Protein AF-A0A852DPQ9-F1 (afdb_monomer_lite)

Secondary structure (DSSP, 8-state):
-EETTS-PPPBTTTB-EETT-----SSS--EEEEE-TTS-EEEEEE-------S----------------HHHHHHHHT--

Foldseek 3Di:
DAELPPPDDADPPVRDYPNPGHDPDPQDWDKDFDADPVRDTPDIDIDDRDDCPDDDDDPDDDPPPPPPPDPVVVVVVPPPD

Radius of gyration: 20.22 Å; chains: 1; bounding box: 46×46×43 Å

InterPro domains:
  IPR001322 Lamin tail domain [PS51841] (1-49)
  IPR036415 Lamin tail domain superfamily [G3DSA:2.60.40.1260] (1-67)
  IPR036415 Lamin tail domain superfamily [SSF74853] (1-49)

pLDDT: mean 77.86, std 19.64, range [44.75, 97.81]

Organism: Passerina amoe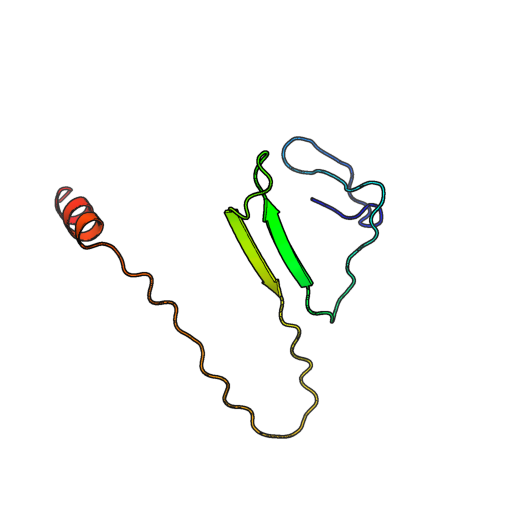na (NCBI:txid142471)

Structure (mmCIF, N/CA/C/O backbone):
data_AF-A0A852DPQ9-F1
#
_entry.id   AF-A0A852DPQ9-F1
#
loop_
_atom_site.group_PDB
_atom_site.id
_atom_site.type_symbol
_atom_site.label_atom_id
_atom_site.label_alt_id
_atom_site.label_comp_id
_atom_site.label_asym_id
_atom_site.label_entity_id
_atom_site.label_seq_id
_atom_site.pdbx_PDB_ins_code
_atom_site.Cartn_x
_atom_site.Cartn_y
_atom_site.Cartn_z
_atom_site.occupancy
_atom_site.B_iso_or_equiv
_atom_site.auth_seq_id
_atom_site.auth_comp_id
_atom_site.auth_asym_id
_atom_site.auth_atom_id
_atom_site.pdbx_PDB_model_num
ATOM 1 N N . ILE A 1 1 ? -4.747 -3.175 -1.545 1.00 94.19 1 ILE A N 1
ATOM 2 C C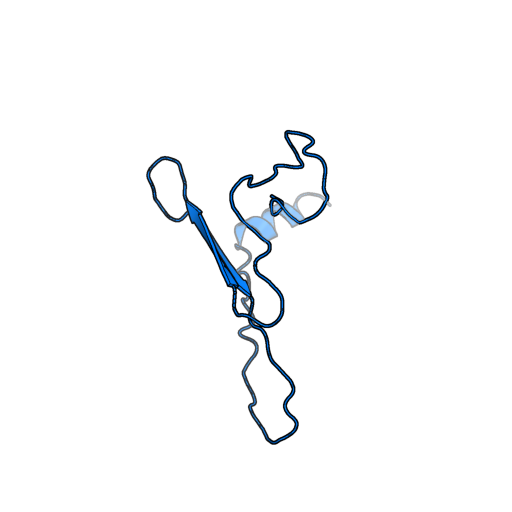A . ILE A 1 1 ? -4.694 -1.753 -1.969 1.00 94.19 1 ILE A CA 1
ATOM 3 C C . ILE A 1 1 ? -3.623 -1.634 -3.043 1.00 94.19 1 ILE A C 1
ATOM 5 O O . ILE A 1 1 ? -2.506 -2.060 -2.792 1.00 94.19 1 ILE A O 1
ATOM 9 N N . TRP A 1 2 ? -3.956 -1.090 -4.208 1.00 95.25 2 TRP A N 1
ATOM 10 C CA . TRP A 1 2 ? -3.073 -0.948 -5.365 1.00 95.25 2 TRP A CA 1
ATOM 11 C C . TRP A 1 2 ? -2.840 0.529 -5.686 1.00 95.25 2 TRP A C 1
ATOM 13 O O . TRP A 1 2 ? -3.743 1.346 -5.506 1.00 95.25 2 TRP A O 1
ATOM 23 N N . ALA A 1 3 ? -1.655 0.875 -6.188 1.00 95.56 3 ALA A N 1
ATOM 24 C CA . ALA A 1 3 ? -1.390 2.207 -6.728 1.00 95.56 3 ALA A CA 1
ATOM 25 C C . ALA A 1 3 ? -2.205 2.464 -8.011 1.00 95.56 3 ALA A C 1
ATOM 27 O O . ALA A 1 3 ? -2.525 1.533 -8.750 1.00 95.56 3 ALA A O 1
ATOM 28 N N . ALA A 1 4 ? -2.506 3.727 -8.311 1.00 93.88 4 ALA A N 1
ATOM 29 C CA . ALA A 1 4 ? -3.283 4.131 -9.485 1.00 93.88 4 ALA A CA 1
ATOM 30 C C . ALA A 1 4 ? -2.648 3.686 -10.810 1.00 93.88 4 ALA A C 1
ATOM 32 O O . ALA A 1 4 ? -3.351 3.335 -11.753 1.00 93.88 4 ALA A O 1
ATOM 33 N N . ASN A 1 5 ? -1.316 3.673 -10.873 1.00 92.62 5 ASN A N 1
ATOM 34 C CA . ASN A 1 5 ? -0.553 3.287 -12.055 1.00 92.62 5 ASN A CA 1
ATOM 35 C C . ASN A 1 5 ? -0.158 1.799 -12.076 1.00 92.62 5 ASN A C 1
ATOM 37 O O . ASN A 1 5 ? 0.629 1.403 -12.930 1.00 92.62 5 ASN A O 1
ATOM 41 N N . ALA A 1 6 ? -0.691 0.970 -11.169 1.00 92.19 6 ALA A N 1
ATOM 42 C CA . ALA A 1 6 ? -0.391 -0.464 -11.135 1.00 92.19 6 ALA A CA 1
ATOM 43 C C . ALA A 1 6 ? -1.018 -1.251 -12.305 1.00 92.19 6 ALA A C 1
ATOM 45 O O . ALA A 1 6 ? -0.701 -2.420 -12.492 1.00 92.19 6 ALA A O 1
ATOM 46 N N . GLY A 1 7 ? -1.929 -0.641 -13.077 1.00 91.69 7 GLY A N 1
ATOM 47 C CA . GLY A 1 7 ? -2.625 -1.308 -14.186 1.00 91.69 7 GLY A CA 1
ATOM 48 C C . GLY A 1 7 ? -3.675 -2.336 -13.743 1.00 91.69 7 GLY A C 1
ATOM 49 O O . GLY A 1 7 ? -4.159 -3.112 -14.561 1.00 91.69 7 GLY A O 1
ATOM 50 N N . VAL A 1 8 ? -4.036 -2.346 -12.456 1.00 93.62 8 VAL A N 1
ATOM 51 C CA . VAL A 1 8 ? -5.023 -3.262 -11.868 1.00 93.62 8 VAL A CA 1
ATOM 52 C C . VAL A 1 8 ? -6.417 -2.631 -11.900 1.00 93.62 8 VAL A C 1
ATOM 54 O O . VAL A 1 8 ? -6.593 -1.464 -11.547 1.00 93.62 8 VAL A O 1
ATOM 57 N N . THR A 1 9 ? -7.427 -3.412 -12.295 1.00 93.44 9 THR A N 1
ATOM 58 C CA . THR A 1 9 ? -8.838 -3.001 -12.202 1.00 93.44 9 THR A CA 1
ATOM 59 C C . THR A 1 9 ? -9.347 -3.246 -10.783 1.00 93.44 9 THR A C 1
ATOM 61 O O . THR A 1 9 ? -9.159 -4.330 -10.241 1.00 93.44 9 THR A O 1
ATOM 64 N N . ALA A 1 10 ? -9.994 -2.249 -10.174 1.00 93.25 10 ALA A N 1
ATOM 65 C CA . ALA A 1 10 ? -10.553 -2.394 -8.831 1.00 93.25 10 ALA A CA 1
ATOM 66 C C . ALA A 1 10 ? -11.667 -3.455 -8.802 1.00 93.25 10 ALA A C 1
ATOM 68 O O . ALA A 1 10 ? -12.588 -3.407 -9.617 1.00 93.25 10 ALA A O 1
ATOM 69 N N . SER A 1 11 ? -11.609 -4.355 -7.822 1.00 96.00 11 SER A N 1
ATOM 70 C CA . SER A 1 11 ? -12.615 -5.390 -7.565 1.00 96.00 11 SER A CA 1
ATOM 71 C C . SER A 1 11 ? -12.929 -5.438 -6.064 1.00 96.00 11 SER A C 1
ATOM 73 O O . SER A 1 11 ? -12.380 -6.264 -5.332 1.00 96.00 11 SER A O 1
ATOM 75 N N . PRO A 1 12 ? -13.772 -4.522 -5.554 1.00 94.38 12 PRO A N 1
ATOM 76 C CA . PRO A 1 12 ? -14.142 -4.513 -4.144 1.00 94.38 12 PRO A CA 1
ATOM 77 C C . PRO A 1 12 ? -14.873 -5.806 -3.724 1.00 94.38 12 PRO A C 1
ATOM 79 O O . PRO A 1 12 ? -15.648 -6.345 -4.514 1.00 94.38 12 PRO A O 1
ATOM 82 N N . PRO A 1 13 ? -14.685 -6.279 -2.476 1.00 95.50 13 PRO A N 1
ATOM 83 C CA . PRO A 1 13 ? -13.950 -5.607 -1.399 1.00 95.50 13 PRO A CA 1
ATOM 84 C C . PRO A 1 13 ? -12.443 -5.917 -1.358 1.00 95.50 13 PRO A C 1
ATOM 86 O O . PRO A 1 13 ? -11.722 -5.253 -0.618 1.00 95.50 13 PRO A O 1
ATOM 89 N N . THR A 1 14 ? -11.962 -6.902 -2.119 1.00 95.06 14 THR A N 1
ATOM 90 C CA . THR A 1 14 ? -10.589 -7.429 -2.011 1.00 95.06 14 THR A CA 1
ATOM 91 C C . THR A 1 14 ? -9.550 -6.490 -2.616 1.00 95.06 14 THR A C 1
ATOM 93 O O . THR A 1 14 ? -8.494 -6.250 -2.027 1.00 95.06 14 THR A O 1
ATOM 96 N N . ASP A 1 15 ? -9.873 -5.898 -3.766 1.00 96.00 15 ASP A N 1
ATOM 97 C CA . ASP A 1 15 ? -8.939 -5.118 -4.568 1.00 96.00 15 ASP A CA 1
ATOM 98 C C . ASP A 1 15 ? -9.400 -3.672 -4.681 1.00 96.00 15 ASP A C 1
ATOM 100 O O . ASP A 1 15 ? -10.295 -3.317 -5.450 1.00 96.00 15 ASP A O 1
ATOM 104 N N . LEU A 1 16 ? -8.751 -2.809 -3.907 1.00 96.12 16 LEU A N 1
ATOM 105 C CA . LEU A 1 16 ? -9.011 -1.373 -3.896 1.00 96.12 16 LEU A CA 1
ATOM 106 C C . LEU A 1 16 ? -7.850 -0.633 -4.553 1.00 96.12 16 LEU A C 1
ATOM 108 O O . LEU A 1 16 ? -6.694 -0.937 -4.267 1.00 96.12 16 LEU A O 1
ATOM 112 N N . VAL A 1 17 ? -8.152 0.365 -5.384 1.00 95.75 17 VAL A N 1
ATOM 113 C CA . VAL A 1 17 ? -7.155 1.206 -6.067 1.00 95.75 17 VAL A CA 1
ATOM 114 C C . VAL A 1 17 ? -7.110 2.594 -5.429 1.00 95.75 17 VAL A C 1
ATOM 116 O O . VAL A 1 17 ? -8.132 3.277 -5.318 1.00 95.75 17 VAL A O 1
ATOM 119 N N . TRP A 1 18 ? -5.915 3.042 -5.051 1.00 94.75 18 TRP A N 1
ATOM 120 C CA . TRP A 1 18 ? -5.662 4.376 -4.520 1.00 94.75 18 TRP A CA 1
ATOM 121 C C . TRP A 1 18 ? -5.500 5.378 -5.667 1.00 94.75 18 TRP A C 1
ATOM 123 O O . TRP A 1 18 ? -4.402 5.637 -6.145 1.00 94.75 18 TRP A O 1
ATOM 133 N N . LYS A 1 19 ? -6.623 5.962 -6.101 1.00 89.94 19 LYS A N 1
ATOM 134 C CA . LYS A 1 19 ? -6.743 6.763 -7.339 1.00 89.94 19 LYS A CA 1
ATOM 135 C C . LYS A 1 19 ? -5.717 7.892 -7.522 1.00 89.94 19 LYS A C 1
ATOM 137 O O . LYS A 1 19 ? -5.370 8.194 -8.654 1.00 89.94 19 LYS A O 1
ATOM 142 N N . ASN A 1 20 ? -5.242 8.498 -6.435 1.00 91.06 20 ASN A N 1
ATOM 143 C CA . ASN A 1 20 ? -4.345 9.659 -6.469 1.00 91.06 20 ASN A CA 1
ATOM 144 C C . ASN A 1 20 ? -2.933 9.339 -5.948 1.00 91.06 20 ASN A C 1
ATOM 146 O O . ASN A 1 20 ? -2.236 10.240 -5.482 1.00 91.06 20 ASN A O 1
ATOM 150 N N . GLN A 1 21 ? -2.525 8.066 -5.959 1.00 93.38 21 GLN A N 1
ATOM 151 C CA . GLN A 1 21 ? -1.181 7.647 -5.564 1.00 93.38 21 GLN A CA 1
ATOM 152 C C . GLN A 1 21 ? -0.545 6.767 -6.628 1.00 93.38 21 GLN A C 1
ATOM 154 O O . GLN A 1 21 ? -1.102 5.742 -7.018 1.00 93.38 21 GLN A O 1
ATOM 159 N N . ASN A 1 22 ? 0.639 7.176 -7.077 1.00 91.31 22 ASN A N 1
ATOM 160 C CA . ASN A 1 22 ? 1.502 6.334 -7.892 1.00 91.31 22 ASN A CA 1
ATOM 161 C C . ASN A 1 22 ? 2.211 5.302 -7.008 1.00 91.31 22 ASN A C 1
ATOM 163 O O . ASN A 1 22 ? 2.201 5.401 -5.784 1.00 91.31 22 ASN A O 1
ATOM 167 N N . SER A 1 23 ? 2.799 4.296 -7.648 1.00 90.62 23 SER A N 1
ATOM 168 C CA . SER A 1 23 ? 3.564 3.253 -6.974 1.00 90.62 23 SER A CA 1
ATOM 169 C C . SER A 1 23 ? 4.658 3.849 -6.087 1.00 90.62 23 SER A C 1
ATOM 171 O O . SER A 1 23 ? 5.320 4.807 -6.483 1.00 90.62 23 SER A O 1
ATOM 173 N N . TRP A 1 24 ? 4.867 3.230 -4.925 1.00 87.38 24 TRP A N 1
ATOM 174 C CA . TRP A 1 24 ? 5.908 3.582 -3.954 1.00 87.38 24 TRP A CA 1
ATOM 175 C C . TRP A 1 24 ? 7.336 3.299 -4.446 1.00 87.38 24 TRP A C 1
ATOM 177 O O . TRP A 1 24 ? 8.287 3.561 -3.730 1.00 87.38 24 TRP A O 1
ATOM 187 N N . GLY A 1 25 ? 7.498 2.771 -5.662 1.00 84.31 25 GLY A N 1
ATOM 188 C CA . GLY A 1 25 ? 8.806 2.456 -6.223 1.00 84.31 25 GLY A CA 1
ATOM 189 C C . GLY A 1 25 ? 9.417 1.185 -5.632 1.00 84.3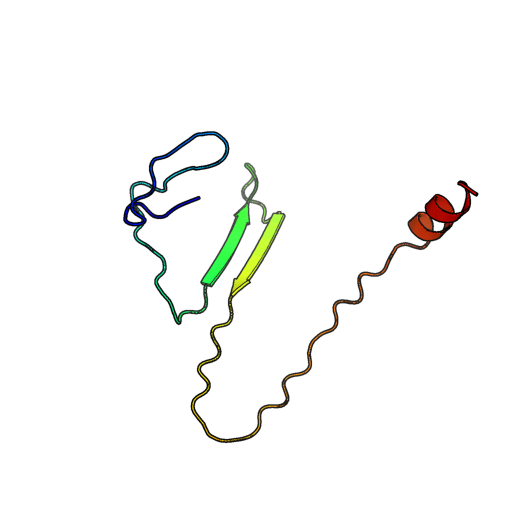1 25 GLY A C 1
ATOM 190 O O . GLY A 1 25 ? 8.760 0.400 -4.950 1.00 84.31 25 GLY A O 1
ATOM 191 N N . THR A 1 26 ? 10.682 0.950 -5.962 1.00 85.94 26 THR A N 1
ATOM 192 C CA . THR A 1 26 ? 11.486 -0.166 -5.450 1.00 85.94 26 THR A CA 1
ATOM 193 C C . THR A 1 26 ? 12.796 0.390 -4.933 1.00 85.94 26 THR A C 1
ATOM 195 O O . THR A 1 26 ? 13.354 1.285 -5.565 1.00 85.94 26 THR A O 1
ATOM 198 N N . GLY A 1 27 ? 13.336 -0.191 -3.869 1.00 83.56 27 GLY A N 1
ATOM 199 C CA . GLY A 1 27 ? 14.640 0.215 -3.355 1.00 83.56 27 GLY A CA 1
ATOM 200 C C . GLY A 1 27 ? 14.603 1.243 -2.226 1.00 83.56 27 GLY A C 1
ATOM 201 O O . GLY A 1 27 ? 15.649 1.750 -1.837 1.00 83.56 27 GLY A O 1
ATOM 202 N N . GLU A 1 28 ? 13.413 1.552 -1.719 1.00 84.00 28 GLU A N 1
ATOM 203 C CA . GLU A 1 28 ? 13.198 2.507 -0.637 1.00 84.00 28 GLU A CA 1
ATOM 204 C C . GLU A 1 28 ? 12.633 1.795 0.595 1.00 84.00 28 GLU A C 1
ATOM 206 O O . GLU A 1 28 ? 11.884 0.818 0.481 1.00 84.00 28 GLU A O 1
ATOM 211 N N . ASP A 1 29 ? 12.976 2.307 1.776 1.00 89.69 29 ASP A N 1
ATOM 212 C CA . ASP A 1 29 ? 12.387 1.857 3.031 1.00 89.69 29 ASP A CA 1
ATOM 213 C C . ASP A 1 29 ? 10.974 2.434 3.161 1.00 89.69 29 ASP A C 1
ATOM 215 O O . ASP A 1 29 ? 10.771 3.645 3.271 1.00 89.69 29 ASP A O 1
ATOM 219 N N . VAL A 1 30 ? 9.970 1.559 3.151 1.00 91.38 30 VAL A N 1
ATOM 220 C CA . VAL A 1 30 ? 8.558 1.957 3.216 1.00 91.38 30 VAL A CA 1
ATOM 221 C C . VAL A 1 30 ? 7.990 1.596 4.577 1.00 91.38 30 VAL A C 1
ATOM 223 O O . VAL A 1 30 ? 7.953 0.421 4.943 1.00 91.38 30 VAL A O 1
ATOM 226 N N . LYS A 1 31 ? 7.476 2.593 5.304 1.00 93.31 31 LYS A N 1
ATOM 227 C CA . LYS A 1 31 ? 6.706 2.389 6.536 1.00 93.31 31 LYS A CA 1
ATOM 228 C C . LYS A 1 31 ? 5.208 2.509 6.264 1.00 93.31 31 LYS A C 1
ATOM 230 O O . LYS A 1 31 ? 4.739 3.518 5.743 1.00 93.31 31 LYS A O 1
ATOM 235 N N . VAL A 1 32 ? 4.450 1.499 6.678 1.00 94.75 32 VAL A N 1
ATOM 236 C CA . VAL A 1 32 ? 2.988 1.451 6.612 1.00 94.75 32 VAL A CA 1
ATOM 237 C C . VAL A 1 32 ? 2.429 1.434 8.029 1.00 94.75 32 VAL A C 1
ATOM 239 O O . VAL A 1 32 ? 2.835 0.619 8.855 1.00 94.75 32 VAL A O 1
ATOM 242 N N . VAL A 1 33 ? 1.479 2.328 8.297 1.00 96.81 33 VAL A N 1
ATOM 243 C CA . VAL A 1 33 ? 0.789 2.440 9.585 1.00 96.81 33 VAL A CA 1
ATOM 244 C C . VAL A 1 33 ? -0.707 2.293 9.356 1.00 96.81 33 VAL A C 1
ATOM 246 O O . VAL A 1 33 ? -1.292 3.021 8.552 1.00 96.81 33 VAL A O 1
ATOM 249 N N . LEU A 1 34 ? -1.327 1.362 10.074 1.00 96.56 34 LEU A N 1
ATOM 250 C CA . LEU A 1 34 ? -2.766 1.164 10.090 1.00 96.56 34 LEU A CA 1
ATOM 251 C C . LEU A 1 34 ? -3.357 1.880 11.303 1.00 96.56 34 LEU A C 1
ATOM 253 O O . LEU A 1 34 ? -2.964 1.616 12.440 1.00 96.56 34 LEU A O 1
ATOM 257 N N . LYS A 1 35 ? -4.323 2.767 11.051 1.00 97.81 35 LYS A N 1
ATOM 258 C CA . LYS A 1 35 ? -5.049 3.500 12.091 1.00 97.81 35 LYS A CA 1
ATOM 259 C C . LYS A 1 35 ? -6.533 3.163 12.079 1.00 97.81 35 LYS A C 1
ATOM 261 O O . LYS A 1 35 ? -7.109 2.979 11.006 1.00 97.81 35 LYS A O 1
ATOM 266 N N . ASN A 1 36 ? -7.142 3.102 13.261 1.00 96.94 36 ASN A N 1
ATOM 267 C CA . ASN A 1 36 ? -8.591 2.953 13.401 1.00 96.94 36 ASN A CA 1
ATOM 268 C C . ASN A 1 36 ? -9.323 4.290 13.148 1.00 96.94 36 ASN A C 1
ATOM 270 O O . ASN A 1 36 ? -8.707 5.328 12.892 1.00 96.94 36 ASN A O 1
ATOM 274 N N . SER A 1 37 ? -10.656 4.282 13.229 1.00 97.25 37 SER A N 1
ATOM 275 C CA . SER A 1 37 ? -11.492 5.481 13.037 1.00 97.25 37 SER A CA 1
ATOM 276 C C . SER A 1 37 ? -11.256 6.599 14.063 1.00 97.25 37 SER A C 1
ATOM 278 O O . SER A 1 37 ? -11.629 7.741 13.816 1.00 97.25 37 SER A O 1
ATOM 280 N N . GLN A 1 38 ? -10.646 6.278 15.201 1.00 97.25 38 GLN A N 1
ATOM 281 C CA . GLN A 1 38 ? -10.302 7.187 16.291 1.00 97.25 38 GLN A CA 1
ATOM 282 C C . GLN A 1 38 ? -8.915 7.816 16.076 1.00 97.25 38 GLN A C 1
ATOM 284 O O . GLN A 1 38 ? -8.532 8.730 16.800 1.00 97.25 38 GLN A O 1
ATOM 289 N N . GLY A 1 39 ? -8.176 7.361 15.057 1.00 95.69 39 GLY A N 1
ATOM 290 C CA . GLY A 1 39 ? -6.831 7.829 14.733 1.00 95.69 39 GLY A CA 1
ATOM 291 C C . GLY A 1 39 ? -5.714 7.123 15.505 1.00 95.69 39 GLY A C 1
ATOM 292 O O . GLY A 1 39 ? -4.551 7.508 15.357 1.00 95.69 39 GLY A O 1
ATOM 293 N N . GLU A 1 40 ? -6.039 6.096 16.290 1.00 97.31 40 GLU A N 1
ATOM 294 C CA . GLU A 1 40 ? -5.071 5.296 17.042 1.00 97.31 40 GLU A CA 1
ATOM 295 C C . GLU A 1 40 ? -4.372 4.303 16.111 1.00 97.31 40 GLU A C 1
ATOM 297 O O . GLU A 1 40 ? -5.001 3.713 15.230 1.00 97.31 40 GLU A O 1
ATOM 302 N N . GLU A 1 41 ? -3.067 4.118 16.301 1.00 97.44 41 GLU A N 1
ATOM 303 C CA . GLU A 1 41 ? -2.283 3.122 15.572 1.00 97.44 41 GLU A CA 1
ATOM 304 C C . GLU A 1 41 ? -2.585 1.722 16.110 1.00 97.44 41 GLU A C 1
ATOM 306 O O . GLU A 1 41 ? -2.394 1.453 17.292 1.00 97.44 41 GLU A O 1
ATOM 311 N N . VAL A 1 42 ? -3.064 0.836 15.235 1.00 97.69 42 VAL A N 1
ATOM 312 C CA . VAL A 1 42 ? -3.438 -0.544 15.591 1.00 97.69 42 VAL A CA 1
ATOM 313 C C . VAL A 1 42 ? -2.489 -1.585 15.002 1.00 97.69 42 VAL A C 1
ATOM 315 O O . VAL A 1 42 ? -2.444 -2.713 15.480 1.00 97.69 42 VAL A O 1
ATOM 318 N N . ALA A 1 43 ? -1.732 -1.224 13.965 1.00 96.88 43 ALA A N 1
ATOM 319 C CA . ALA A 1 43 ? -0.658 -2.043 13.420 1.00 96.88 43 ALA A CA 1
ATOM 320 C C . ALA A 1 43 ? 0.336 -1.168 12.652 1.00 96.88 43 ALA A C 1
ATOM 322 O O . ALA A 1 43 ? -0.038 -0.155 12.057 1.00 96.88 43 ALA A O 1
ATOM 323 N N . GLN A 1 44 ? 1.591 -1.602 12.591 1.00 97.12 44 GLN A N 1
ATOM 324 C CA . GLN A 1 44 ? 2.606 -1.006 11.729 1.00 97.12 44 GLN A CA 1
ATOM 325 C C . GLN A 1 44 ? 3.482 -2.085 11.102 1.00 97.12 44 GLN A C 1
ATOM 327 O O . GLN A 1 44 ? 3.673 -3.162 11.665 1.00 97.12 44 GLN A O 1
ATOM 332 N N . ARG A 1 45 ? 4.019 -1.789 9.921 1.00 94.44 45 ARG A N 1
ATOM 333 C CA . ARG A 1 45 ? 5.014 -2.618 9.246 1.00 94.44 45 ARG A CA 1
ATOM 334 C C . ARG A 1 45 ? 5.969 -1.725 8.471 1.00 94.44 45 ARG A C 1
ATOM 336 O O . ARG A 1 45 ? 5.524 -0.818 7.773 1.00 94.44 45 ARG A O 1
ATOM 343 N N . SER A 1 46 ? 7.258 -2.021 8.553 1.00 92.75 46 SER A N 1
ATOM 344 C CA . SER A 1 46 ? 8.294 -1.348 7.772 1.00 92.75 46 SER A CA 1
ATOM 345 C C . SER A 1 46 ? 8.979 -2.350 6.850 1.00 92.75 46 SER A C 1
ATOM 347 O O . SER A 1 46 ? 9.177 -3.503 7.225 1.00 92.75 46 SER A O 1
ATOM 349 N N . THR A 1 47 ? 9.321 -1.915 5.643 1.00 90.06 47 THR A N 1
ATOM 350 C CA . THR A 1 47 ? 10.194 -2.652 4.724 1.00 90.06 47 THR A CA 1
ATOM 351 C C . THR A 1 47 ? 11.593 -2.071 4.836 1.00 90.06 47 THR A C 1
ATOM 353 O O . THR A 1 47 ? 11.720 -0.849 4.876 1.00 90.06 47 THR A O 1
ATOM 356 N N . VAL A 1 48 ? 12.608 -2.935 4.877 1.00 87.75 48 VAL A N 1
ATOM 357 C CA . VAL A 1 48 ? 14.018 -2.534 4.828 1.00 87.75 48 VAL A CA 1
ATOM 358 C C . VAL A 1 48 ? 14.610 -3.001 3.507 1.00 87.75 48 VAL A C 1
ATOM 360 O O . VAL A 1 48 ? 14.614 -4.200 3.216 1.00 87.75 48 VAL A O 1
ATOM 363 N N . PHE A 1 49 ? 15.112 -2.074 2.699 1.00 83.38 49 PHE A N 1
ATOM 364 C CA . PHE A 1 49 ? 15.804 -2.393 1.460 1.00 83.38 49 PHE A CA 1
ATOM 365 C C . PHE A 1 49 ? 17.321 -2.402 1.672 1.00 83.38 49 PHE A C 1
ATOM 367 O O . PHE A 1 49 ? 18.002 -1.383 1.562 1.00 83.38 49 PHE A O 1
ATOM 374 N N . LYS A 1 50 ? 17.890 -3.586 1.931 1.00 76.00 50 LYS A N 1
ATOM 375 C CA . LYS A 1 50 ? 19.349 -3.767 1.964 1.00 76.00 50 LYS A CA 1
ATOM 376 C C . LYS A 1 50 ? 19.885 -3.919 0.538 1.00 76.00 50 LYS A C 1
ATOM 378 O O . LYS A 1 50 ? 19.768 -4.975 -0.081 1.00 76.00 50 LYS A O 1
ATOM 383 N N . THR A 1 51 ? 20.516 -2.868 0.012 1.00 63.88 51 THR A N 1
ATOM 384 C CA . THR A 1 51 ? 21.348 -2.994 -1.193 1.00 63.88 51 THR A CA 1
ATOM 385 C C . THR A 1 51 ? 22.637 -3.706 -0.799 1.00 63.88 51 THR A C 1
ATOM 387 O O . THR A 1 51 ? 23.419 -3.159 -0.027 1.00 63.88 51 THR A O 1
ATOM 390 N N . THR A 1 52 ? 22.908 -4.896 -1.343 1.00 53.88 52 THR A N 1
ATOM 391 C CA . THR A 1 52 ? 24.217 -5.554 -1.204 1.00 53.88 52 THR A CA 1
ATOM 392 C C . THR A 1 52 ? 25.264 -4.805 -2.034 1.00 53.88 52 THR A C 1
ATOM 394 O O . THR A 1 52 ? 25.750 -5.294 -3.058 1.00 53.88 52 THR A O 1
ATOM 397 N N . ALA A 1 53 ? 25.614 -3.587 -1.629 1.00 53.31 53 ALA A N 1
ATOM 398 C CA . ALA A 1 53 ? 26.870 -2.994 -2.033 1.00 53.31 53 ALA A CA 1
ATOM 399 C C . ALA A 1 53 ? 27.953 -3.863 -1.390 1.00 53.31 53 ALA A C 1
ATOM 401 O O . ALA A 1 53 ? 28.117 -3.876 -0.175 1.00 53.31 53 ALA A O 1
ATOM 402 N N . ARG A 1 54 ? 28.640 -4.677 -2.198 1.00 51.44 54 ARG A N 1
ATOM 403 C CA . ARG A 1 54 ? 29.807 -5.444 -1.753 1.00 51.44 54 ARG A CA 1
ATOM 404 C C . ARG A 1 54 ? 30.788 -4.492 -1.062 1.00 51.44 54 ARG A C 1
ATOM 406 O O . ARG A 1 54 ? 31.521 -3.828 -1.787 1.00 51.44 54 ARG A O 1
ATOM 413 N N . LYS A 1 55 ? 30.819 -4.456 0.277 1.00 46.78 55 LYS A N 1
ATOM 414 C CA . LYS A 1 55 ? 32.029 -4.456 1.119 1.00 46.78 55 LYS A CA 1
ATOM 415 C C . LYS A 1 55 ? 31.676 -4.393 2.616 1.00 46.78 55 LYS A C 1
ATOM 417 O O . LYS A 1 55 ? 31.326 -3.329 3.098 1.00 46.78 55 LYS A O 1
ATOM 422 N N . GLY A 1 56 ? 31.916 -5.509 3.309 1.00 45.28 56 GLY A N 1
ATOM 423 C CA . GLY A 1 56 ? 32.365 -5.541 4.707 1.00 45.28 56 GLY A CA 1
ATOM 424 C C . GLY A 1 56 ? 31.287 -5.490 5.788 1.00 45.28 56 GLY A C 1
ATOM 425 O O . GLY A 1 56 ? 30.822 -4.412 6.107 1.00 45.28 56 GLY A O 1
ATOM 426 N N . GLU A 1 57 ? 31.001 -6.665 6.358 1.00 51.19 57 GLU A N 1
ATOM 427 C CA . GLU A 1 57 ? 30.798 -6.879 7.803 1.00 51.19 57 GLU A CA 1
ATOM 428 C C . GLU A 1 57 ? 29.808 -5.950 8.520 1.00 51.19 57 GLU A C 1
ATOM 430 O O . GLU A 1 57 ? 30.230 -5.032 9.203 1.00 51.19 57 GLU A O 1
ATOM 435 N N . ASP A 1 58 ? 28.515 -6.271 8.467 1.00 45.03 58 ASP A N 1
ATOM 436 C CA . ASP A 1 58 ? 27.575 -5.869 9.519 1.00 45.03 58 ASP A CA 1
ATOM 437 C C . ASP A 1 58 ? 26.759 -7.107 9.928 1.00 45.03 58 ASP A C 1
ATOM 439 O O . ASP A 1 58 ? 25.797 -7.510 9.265 1.00 45.03 58 ASP A O 1
ATOM 443 N N . GLU A 1 59 ? 27.221 -7.768 10.993 1.00 53.25 59 GLU A N 1
ATOM 444 C CA . GLU A 1 59 ? 26.450 -8.738 11.773 1.00 53.25 59 GLU A CA 1
ATOM 445 C C . GLU A 1 59 ? 25.297 -7.991 12.456 1.00 53.25 59 GLU A C 1
ATOM 447 O O . GLU A 1 59 ? 25.467 -7.408 13.525 1.00 53.25 59 GLU A O 1
ATOM 452 N N . GLU A 1 60 ? 24.113 -7.984 11.847 1.00 54.16 60 GLU A N 1
ATOM 453 C CA . GLU A 1 60 ? 22.908 -7.489 12.512 1.00 54.16 60 GLU A CA 1
ATOM 454 C C . GLU A 1 60 ? 22.034 -8.665 12.933 1.00 54.16 60 GLU A C 1
ATOM 456 O O . GLU A 1 60 ? 21.447 -9.368 12.112 1.00 54.16 60 GLU A O 1
ATOM 461 N N . VAL A 1 61 ? 22.024 -8.857 14.250 1.00 46.34 61 VAL A N 1
ATOM 462 C CA . VAL A 1 61 ? 21.262 -9.818 15.043 1.00 46.34 61 VAL A CA 1
ATOM 463 C C . VAL A 1 61 ? 19.806 -9.867 14.569 1.00 46.34 61 VAL A C 1
ATOM 465 O O . VAL A 1 61 ? 19.094 -8.865 14.638 1.00 46.34 61 VAL A O 1
ATOM 468 N N . GLU A 1 62 ? 19.359 -11.032 14.095 1.00 50.97 62 GLU A N 1
ATOM 469 C CA . GLU A 1 62 ? 17.933 -11.319 13.956 1.00 50.97 62 GLU A CA 1
ATOM 470 C C . GLU A 1 62 ? 17.326 -11.277 15.361 1.00 50.97 62 GLU A C 1
ATOM 472 O O . GLU A 1 62 ? 17.584 -12.151 16.190 1.00 50.97 62 GLU A O 1
ATOM 477 N N . GLU A 1 63 ? 16.568 -10.222 15.661 1.00 49.25 63 GLU A N 1
ATOM 478 C CA . GLU A 1 63 ? 15.724 -10.180 16.848 1.00 49.25 63 GLU A CA 1
ATOM 479 C C . GLU A 1 63 ? 14.622 -11.227 16.635 1.00 49.25 63 GLU A C 1
ATOM 481 O O . GLU A 1 63 ? 13.599 -10.975 15.995 1.00 49.25 63 GLU A O 1
ATOM 486 N N . GLU A 1 64 ? 14.892 -12.455 17.083 1.00 47.47 64 GLU A N 1
ATOM 487 C CA . GLU A 1 64 ? 13.906 -13.519 17.187 1.00 47.47 64 GLU A CA 1
ATOM 488 C C . GLU A 1 64 ? 12.811 -13.003 18.124 1.00 47.47 64 GLU A C 1
ATOM 490 O O . GLU A 1 64 ? 12.953 -12.998 19.348 1.00 47.47 64 GLU A O 1
ATOM 495 N N . VAL A 1 65 ? 11.721 -12.503 17.540 1.00 46.12 65 VAL A N 1
ATOM 496 C CA . VAL A 1 65 ? 10.473 -12.284 18.264 1.00 46.12 65 VAL A CA 1
ATOM 497 C C . VAL A 1 65 ? 9.991 -13.672 18.659 1.00 46.12 65 VAL A C 1
ATOM 499 O O . VAL A 1 65 ? 9.241 -14.320 17.933 1.00 46.12 65 VAL A O 1
ATOM 502 N N . ALA A 1 66 ? 10.479 -14.148 19.802 1.00 47.25 66 ALA A N 1
ATOM 503 C CA . ALA A 1 66 ? 9.871 -15.238 20.524 1.00 47.25 66 ALA A CA 1
ATOM 504 C C . ALA A 1 66 ? 8.447 -14.777 20.844 1.00 47.25 66 ALA A C 1
ATOM 506 O O . ALA A 1 66 ? 8.225 -14.008 21.782 1.00 47.25 66 ALA A O 1
ATOM 507 N N . GLU A 1 67 ? 7.486 -15.184 20.013 1.00 52.69 67 GLU A N 1
ATOM 508 C CA . GLU A 1 67 ? 6.082 -15.135 20.385 1.00 52.69 67 GLU A CA 1
ATOM 509 C C . GLU A 1 67 ? 5.974 -15.950 21.671 1.00 52.69 67 GLU A C 1
ATOM 511 O O . GLU A 1 67 ? 6.109 -17.175 21.671 1.00 52.69 67 GLU A O 1
ATOM 516 N N . ALA A 1 68 ? 5.835 -15.242 22.792 1.00 52.72 68 ALA A N 1
ATOM 517 C CA . ALA A 1 68 ? 5.478 -15.831 24.062 1.00 52.72 68 ALA A CA 1
ATOM 518 C C . ALA A 1 68 ? 4.091 -16.448 23.873 1.00 52.72 68 ALA A C 1
ATOM 520 O O . ALA A 1 68 ? 3.077 -15.774 24.043 1.00 52.72 68 ALA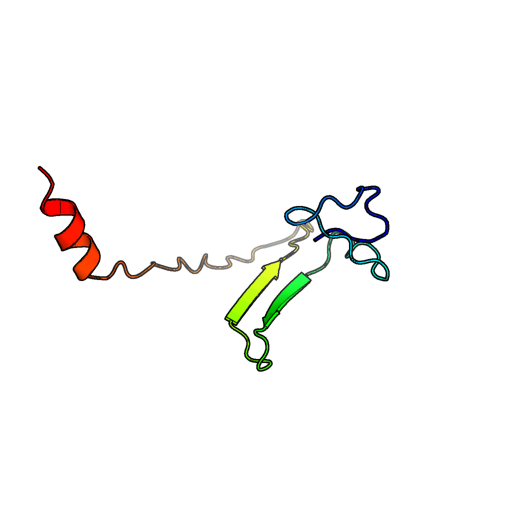 A O 1
ATOM 521 N N . LEU A 1 69 ? 4.067 -17.709 23.440 1.00 56.91 69 LEU A N 1
ATOM 522 C CA . LEU A 1 69 ? 2.880 -18.541 23.488 1.00 56.91 69 LEU A CA 1
ATOM 523 C C . LEU A 1 69 ? 2.431 -18.527 24.944 1.00 56.91 69 LEU A C 1
ATOM 525 O O . LEU A 1 69 ? 3.192 -18.911 25.838 1.00 56.91 69 LEU A O 1
ATOM 529 N N . ASP A 1 70 ? 1.243 -17.983 25.182 1.00 57.06 70 ASP A N 1
ATOM 530 C CA . ASP A 1 70 ? 0.687 -17.938 26.517 1.00 57.06 70 ASP A CA 1
ATOM 531 C C . ASP A 1 70 ? 0.534 -19.372 27.050 1.00 57.06 70 ASP A C 1
ATOM 533 O O . ASP A 1 70 ? 0.272 -20.334 26.323 1.00 57.06 70 ASP A O 1
ATOM 537 N N . GLU A 1 71 ? 0.762 -19.549 28.350 1.00 58.66 71 GLU A N 1
ATOM 538 C CA . GLU A 1 71 ? 0.646 -20.862 28.987 1.00 58.66 71 GLU A CA 1
ATOM 539 C C . GLU A 1 71 ? -0.781 -21.433 28.841 1.00 58.66 71 GLU A C 1
ATOM 541 O O . GLU A 1 71 ? -0.976 -22.639 28.974 1.00 58.66 71 GLU A O 1
ATOM 546 N N . GLU A 1 72 ? -1.772 -20.591 28.517 1.00 56.69 72 GLU A N 1
ATOM 547 C CA . GLU A 1 72 ? -3.163 -20.972 28.267 1.00 56.69 72 GLU A CA 1
ATOM 548 C C . GLU A 1 72 ? -3.360 -21.765 26.963 1.00 56.69 72 GLU A C 1
ATOM 550 O O . GLU A 1 72 ? -4.154 -22.713 26.956 1.00 56.69 72 GLU A O 1
ATOM 555 N N . ASP A 1 73 ? -2.647 -21.447 25.879 1.00 62.38 73 ASP A N 1
ATOM 556 C CA . ASP A 1 73 ? -2.772 -22.170 24.607 1.00 62.38 73 ASP A CA 1
ATOM 557 C C . ASP A 1 73 ? -2.187 -23.587 24.659 1.00 62.38 73 ASP A C 1
ATOM 559 O O . ASP A 1 73 ? -2.707 -24.504 24.012 1.00 62.38 73 ASP A O 1
ATOM 563 N N . ILE A 1 74 ? -1.180 -23.817 25.508 1.00 62.34 74 ILE A N 1
ATOM 564 C CA . ILE A 1 74 ? -0.589 -25.150 25.713 1.00 62.34 74 ILE A CA 1
ATOM 565 C C . ILE A 1 74 ? -1.621 -26.108 26.329 1.00 62.34 74 ILE A C 1
ATOM 567 O O . ILE A 1 74 ? -1.765 -27.248 25.875 1.00 62.34 74 ILE A O 1
ATOM 571 N N . TYR A 1 75 ? -2.400 -25.640 27.312 1.00 60.22 75 TYR A N 1
ATOM 572 C CA . TYR A 1 75 ? -3.447 -26.459 27.931 1.00 60.22 75 TYR A CA 1
ATOM 573 C C . TYR A 1 75 ? -4.626 -26.709 26.989 1.00 60.22 75 TYR A C 1
ATOM 575 O O . TYR A 1 75 ? -5.192 -27.802 27.005 1.00 60.22 75 TYR A O 1
ATOM 583 N N . ARG A 1 76 ? -4.986 -25.743 26.130 1.00 67.06 76 ARG A N 1
ATOM 584 C CA . ARG A 1 76 ? -6.077 -25.919 25.154 1.00 67.06 76 ARG A CA 1
ATOM 585 C C . ARG A 1 76 ? -5.769 -27.005 24.123 1.00 67.06 76 ARG A C 1
ATOM 587 O O . ARG A 1 76 ? -6.684 -27.709 23.693 1.00 67.06 76 ARG A O 1
ATOM 594 N N . GLN A 1 77 ? -4.497 -27.190 23.768 1.00 61.94 77 GLN A N 1
ATOM 595 C CA . GLN A 1 77 ? -4.102 -28.166 22.754 1.00 61.94 77 GLN A CA 1
ATOM 596 C C . GLN A 1 77 ? -4.028 -29.612 23.279 1.00 61.94 77 GLN A C 1
ATOM 598 O O . GLN A 1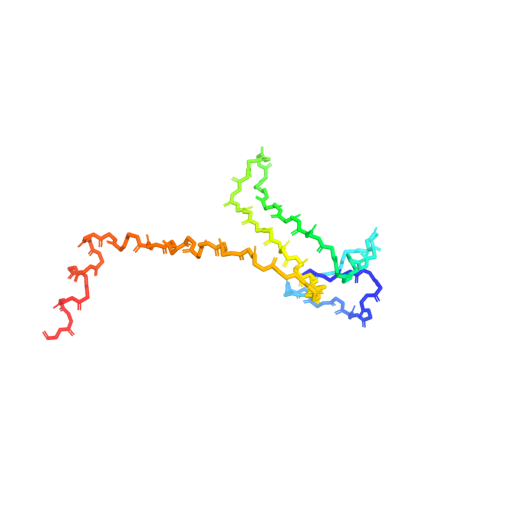 77 ? -4.195 -30.548 22.494 1.00 61.94 77 GLN A O 1
ATOM 603 N N . GLN A 1 78 ? -3.835 -29.817 24.587 1.00 58.56 78 GLN A N 1
ATOM 604 C CA . GLN A 1 78 ? -3.712 -31.154 25.191 1.00 58.56 78 GLN A CA 1
ATOM 605 C C . GLN A 1 78 ? -5.045 -31.846 25.522 1.00 58.56 78 GLN A C 1
ATOM 607 O O . GLN A 1 78 ? -5.038 -33.032 25.837 1.00 58.56 78 GLN A O 1
ATOM 612 N N . VAL A 1 79 ? -6.189 -31.160 25.429 1.00 55.25 79 VAL A N 1
ATOM 613 C CA . VAL A 1 79 ? -7.497 -31.730 25.828 1.00 55.25 79 VAL A CA 1
ATOM 614 C C . VAL A 1 79 ? -8.210 -32.473 24.680 1.00 55.25 79 VAL A C 1
ATOM 616 O O . VAL A 1 79 ? -9.267 -33.062 24.887 1.00 55.25 79 VAL A O 1
ATOM 619 N N . PHE A 1 80 ? -7.622 -32.526 23.478 1.00 55.12 80 PHE A N 1
ATOM 620 C CA . PHE A 1 80 ? -8.188 -33.249 22.327 1.00 55.12 80 PHE A CA 1
ATOM 621 C C . PHE A 1 80 ? -7.353 -34.454 21.863 1.00 55.12 80 PHE A C 1
ATOM 623 O O . PHE A 1 80 ? -7.182 -34.660 20.661 1.00 55.12 80 PHE A O 1
ATOM 630 N N . SER A 1 81 ? -6.876 -35.284 22.796 1.00 44.75 81 SER A N 1
ATOM 631 C CA . SER A 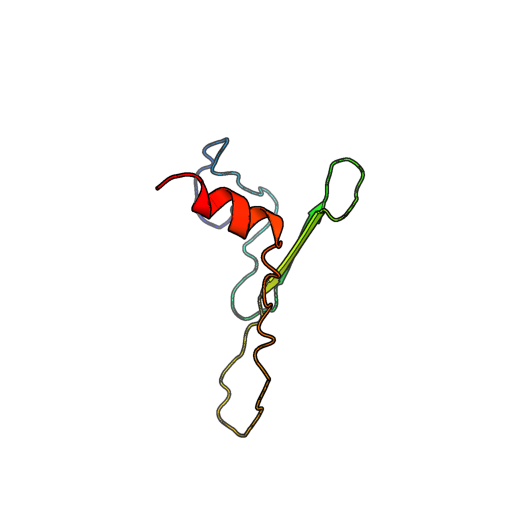1 81 ? -6.444 -36.658 22.491 1.00 44.75 81 SER A CA 1
ATOM 632 C C . SER A 1 81 ? -7.074 -37.676 23.424 1.00 44.75 81 SER A C 1
ATOM 634 O O . SER A 1 81 ? -7.314 -37.344 24.603 1.00 44.75 81 SER A O 1
#

Sequence (81 aa):
IWAANAGVTASPPTDLVWKNQNSWGTGEDVKVVLKNSQGEEVAQRSTVFKTTARKGEDEEVEEEVAEALDEEDIYRQQVFS